Protein AF-A0A497ANB0-F1 (afdb_monomer_lite)

Foldseek 3Di:
DPPCPVQAFPQQVVLLVVLLPQDDDPLLLVVLVVQVVVQKAKAWEDQDEQSSLVSNCVSSVHDHHYQYWYFDDDPRGGHGTDPDPLNCLCVVVVQASVQVVCVVVVPAFLEFEEQDCSRGDNYHHYHHVVVSPPDDDDPTDDRTIGIHHDD

pLDDT: mean 83.05, std 18.01, range [24.36, 95.56]

Sequence (151 aa):
KKVFEWLVGTPVSRSLRRMASVPPVPEGLRYFKELASKGYRMVVMSYSPAIFVEAWLQAHGLSADVICPDFIVSRGKIEAVSDDEVTRIYLDEPKDAKRKVAEILNLRPEISVGDSRSRDYVGGKYRDIKELQSKYKGKAAQIVGNLHKVF

Secondary structure (DSSP, 8-state):
-TTTGGGTT-BHHHHHHHHHTSPPPHHHHHHHHHHHHTTEEEEEE-SS-HHHHHHHHHHTT---EEES--EEEETTEEEEE--SHHHHHHHH-TTTHHHHHHHHTT---SEEEES-HHHH--SSEEEETTTT-TT----S----EEEEE--

Radius of gyration: 15.29 Å; chains: 1; bounding box: 40×30×42 Å

Structure (mmCIF, N/CA/C/O backbone):
data_AF-A0A497ANB0-F1
#
_entry.id   AF-A0A497ANB0-F1
#
loop_
_atom_site.group_PDB
_atom_site.id
_atom_site.type_symbol
_atom_site.label_atom_id
_atom_site.label_alt_id
_atom_site.label_comp_id
_atom_site.label_asym_id
_atom_site.label_entity_id
_atom_site.label_seq_id
_atom_site.pdbx_PDB_ins_code
_atom_site.Cartn_x
_atom_site.Cartn_y
_atom_site.Cartn_z
_atom_site.occupancy
_atom_site.B_iso_or_equiv
_atom_site.auth_seq_id
_atom_site.auth_comp_id
_atom_site.auth_asym_id
_atom_site.auth_atom_id
_atom_site.pdbx_PDB_model_num
ATOM 1 N N . LYS A 1 1 ? 13.506 8.093 -8.641 1.00 53.38 1 LYS A N 1
ATOM 2 C CA . LYS A 1 1 ? 13.796 7.146 -9.759 1.00 53.38 1 LYS A CA 1
ATOM 3 C C . LYS A 1 1 ? 14.664 5.922 -9.396 1.00 53.38 1 LYS A C 1
ATOM 5 O O . LYS A 1 1 ? 14.133 4.827 -9.454 1.00 53.38 1 LYS A O 1
ATOM 10 N N . LYS A 1 2 ? 15.908 6.033 -8.895 1.00 62.75 2 LYS A N 1
ATOM 11 C CA . LYS A 1 2 ? 16.822 4.870 -8.679 1.00 62.75 2 LYS A CA 1
ATOM 12 C C . LYS A 1 2 ? 16.431 3.789 -7.637 1.00 62.75 2 LYS A C 1
ATOM 14 O O . LYS A 1 2 ? 17.164 2.819 -7.472 1.00 62.75 2 LYS A O 1
ATOM 19 N N . VAL A 1 3 ? 15.334 3.933 -6.886 1.00 70.62 3 VAL A N 1
ATOM 20 C CA . VAL A 1 3 ? 15.074 3.104 -5.683 1.00 70.62 3 VAL A CA 1
ATOM 21 C C . VAL A 1 3 ? 14.681 1.657 -6.011 1.00 70.62 3 VAL A C 1
ATOM 23 O O . VAL A 1 3 ? 14.983 0.773 -5.213 1.00 70.62 3 VAL A O 1
ATOM 26 N N . PHE A 1 4 ? 14.075 1.392 -7.174 1.00 80.00 4 PHE A N 1
ATOM 27 C CA . PHE A 1 4 ? 13.655 0.037 -7.570 1.00 80.00 4 PHE A CA 1
ATOM 28 C C . PHE A 1 4 ? 14.273 -0.480 -8.867 1.00 80.00 4 PHE A C 1
ATOM 30 O O . PHE A 1 4 ? 14.129 -1.658 -9.169 1.00 80.00 4 PHE A O 1
ATOM 37 N N . GLU A 1 5 ? 15.008 0.348 -9.607 1.00 80.75 5 GLU A N 1
ATOM 38 C CA . GLU A 1 5 ? 15.637 -0.067 -10.871 1.00 80.75 5 GLU A CA 1
ATOM 39 C C . GLU A 1 5 ? 16.606 -1.248 -10.681 1.00 80.75 5 GLU A C 1
ATOM 41 O O . GLU A 1 5 ? 16.732 -2.090 -11.562 1.00 80.75 5 GLU A O 1
ATOM 46 N N . TRP A 1 6 ? 17.219 -1.385 -9.498 1.00 81.75 6 TRP A N 1
ATOM 47 C CA . TRP A 1 6 ? 18.082 -2.526 -9.162 1.00 81.75 6 TRP A CA 1
ATOM 48 C C . TRP A 1 6 ? 17.340 -3.874 -9.068 1.00 81.75 6 TRP A C 1
ATOM 50 O O . TRP A 1 6 ? 17.989 -4.918 -9.056 1.00 81.75 6 TRP A O 1
ATOM 60 N N . LEU A 1 7 ? 16.003 -3.875 -8.984 1.00 82.94 7 LEU A N 1
ATOM 61 C CA . LEU A 1 7 ? 15.181 -5.090 -8.985 1.00 82.94 7 LEU A CA 1
ATOM 62 C C . LEU A 1 7 ? 14.853 -5.588 -10.398 1.00 82.94 7 LEU A C 1
ATOM 64 O O . LEU A 1 7 ? 14.428 -6.738 -10.537 1.00 82.94 7 LEU A O 1
ATOM 68 N N . VAL A 1 8 ? 15.061 -4.776 -11.438 1.00 88.31 8 VAL A N 1
ATOM 69 C CA . VAL A 1 8 ? 14.807 -5.171 -12.830 1.00 88.31 8 VAL A CA 1
ATOM 70 C C . VAL A 1 8 ? 15.659 -6.393 -13.203 1.00 88.31 8 VAL A C 1
ATOM 72 O O . VAL A 1 8 ? 16.830 -6.500 -12.846 1.00 88.31 8 VAL A O 1
ATOM 75 N N . GLY A 1 9 ? 15.041 -7.365 -13.873 1.00 89.06 9 GLY A N 1
ATOM 76 C CA . GLY A 1 9 ? 15.604 -8.674 -14.206 1.00 89.06 9 GLY A CA 1
ATOM 7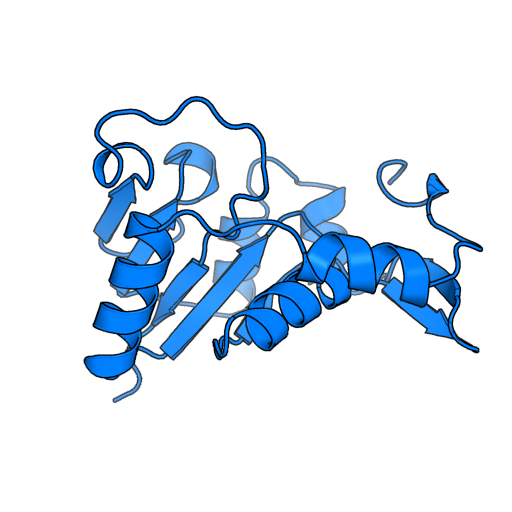7 C C . GLY A 1 9 ? 15.476 -9.730 -13.100 1.00 89.06 9 GLY A C 1
ATOM 78 O O . GLY A 1 9 ? 15.725 -10.915 -13.353 1.00 89.06 9 GLY A O 1
ATOM 79 N N . THR A 1 10 ? 15.059 -9.351 -11.887 1.00 88.81 10 THR A N 1
ATOM 80 C CA . THR A 1 10 ? 14.941 -10.285 -10.756 1.00 88.81 10 THR A CA 1
ATOM 81 C C . THR A 1 10 ? 13.721 -11.201 -10.916 1.00 88.81 10 THR A C 1
ATOM 83 O O . THR A 1 10 ? 12.616 -10.714 -11.172 1.00 88.81 10 THR A O 1
ATOM 86 N N . PRO A 1 11 ? 13.865 -12.527 -10.705 1.00 91.81 11 PRO A N 1
ATOM 87 C CA . PRO A 1 11 ? 12.727 -13.434 -10.603 1.00 91.81 11 PRO A CA 1
ATOM 88 C C . PRO A 1 11 ? 11.825 -13.075 -9.421 1.00 91.81 11 PRO A C 1
ATOM 90 O O . PRO A 1 11 ? 12.260 -13.047 -8.266 1.00 91.81 11 PRO A O 1
ATOM 93 N N . VAL A 1 12 ? 10.542 -12.881 -9.700 1.00 90.56 12 VAL A N 1
ATOM 94 C CA . VAL A 1 12 ? 9.549 -12.443 -8.714 1.00 90.56 12 VAL A CA 1
ATOM 95 C C . VAL A 1 12 ? 9.344 -13.502 -7.623 1.00 90.56 12 VAL A C 1
ATOM 97 O O . VAL A 1 12 ? 9.260 -13.177 -6.441 1.00 90.56 12 VAL A O 1
ATOM 100 N N . SER A 1 13 ? 9.359 -14.787 -7.987 1.00 89.62 13 SER A N 1
ATOM 101 C CA . SER A 1 13 ? 9.031 -15.908 -7.090 1.00 89.62 13 SER A CA 1
ATOM 102 C C . SER A 1 13 ? 9.879 -15.976 -5.813 1.00 89.62 13 SER A C 1
ATOM 104 O O . SER A 1 13 ? 9.363 -16.299 -4.740 1.00 89.62 13 SER A O 1
ATOM 106 N N . ARG A 1 14 ? 11.179 -15.655 -5.888 1.00 78.94 14 ARG A N 1
ATOM 107 C CA . ARG A 1 14 ? 12.065 -15.646 -4.711 1.00 78.94 14 ARG A CA 1
ATOM 108 C C . ARG A 1 14 ? 11.702 -14.510 -3.756 1.00 78.94 14 ARG A C 1
ATOM 110 O O . ARG A 1 14 ? 11.665 -14.731 -2.546 1.00 78.94 14 ARG A O 1
ATOM 117 N N . SER A 1 15 ? 11.426 -13.329 -4.300 1.00 81.38 15 SER A N 1
ATOM 118 C CA . SER A 1 15 ? 11.024 -12.156 -3.525 1.00 81.38 15 SER A CA 1
ATOM 119 C C . SER A 1 15 ? 9.656 -12.365 -2.880 1.00 81.38 15 SER A C 1
ATOM 121 O O . SER A 1 15 ? 9.522 -12.108 -1.688 1.00 81.38 15 SER A O 1
ATOM 123 N N . LEU A 1 16 ? 8.687 -12.944 -3.599 1.00 85.38 16 LEU A N 1
ATOM 124 C CA . LEU A 1 16 ? 7.364 -13.247 -3.041 1.00 85.38 16 LEU A CA 1
ATOM 125 C C . LEU A 1 16 ? 7.430 -14.230 -1.876 1.00 85.38 16 LEU A C 1
ATOM 127 O O . LEU A 1 16 ? 6.839 -13.962 -0.837 1.00 85.38 16 LEU A O 1
ATOM 131 N N . ARG A 1 17 ? 8.198 -15.325 -1.990 1.00 81.38 17 ARG A N 1
ATOM 132 C CA . ARG A 1 17 ? 8.370 -16.271 -0.870 1.00 81.38 17 ARG A CA 1
ATOM 133 C C . ARG A 1 17 ? 8.951 -15.595 0.367 1.00 81.38 17 ARG A C 1
ATOM 135 O O . ARG A 1 17 ? 8.472 -15.821 1.474 1.00 81.38 17 ARG A O 1
ATOM 142 N N . ARG A 1 18 ? 9.969 -14.749 0.179 1.00 80.69 18 ARG A N 1
ATOM 143 C CA . ARG A 1 18 ? 10.565 -13.990 1.281 1.00 80.69 18 ARG A CA 1
ATOM 144 C C . ARG A 1 18 ? 9.539 -13.054 1.913 1.00 80.69 18 ARG A C 1
ATOM 146 O O . ARG A 1 18 ? 9.441 -13.032 3.132 1.00 80.69 18 ARG A O 1
ATOM 153 N N . MET A 1 19 ? 8.774 -12.327 1.106 1.00 82.62 19 MET A N 1
ATOM 154 C CA . MET A 1 19 ? 7.762 -11.395 1.599 1.00 82.62 19 MET A CA 1
ATOM 155 C C . MET A 1 19 ? 6.630 -12.108 2.336 1.00 82.62 19 MET A C 1
ATOM 157 O O . MET A 1 19 ? 6.322 -11.721 3.455 1.00 82.62 19 MET A O 1
ATOM 161 N N . ALA A 1 20 ? 6.101 -13.203 1.791 1.00 80.00 20 ALA A N 1
ATOM 162 C CA . ALA A 1 20 ? 5.091 -14.035 2.446 1.00 80.00 20 ALA A CA 1
ATOM 163 C C . ALA A 1 20 ? 5.551 -14.580 3.813 1.00 80.00 20 ALA A C 1
ATOM 165 O O . ALA A 1 20 ? 4.736 -14.754 4.711 1.00 80.00 20 ALA A O 1
ATOM 166 N N . SER A 1 21 ? 6.857 -14.818 3.987 1.00 79.38 21 SER A N 1
ATOM 167 C CA . SER A 1 21 ? 7.432 -15.297 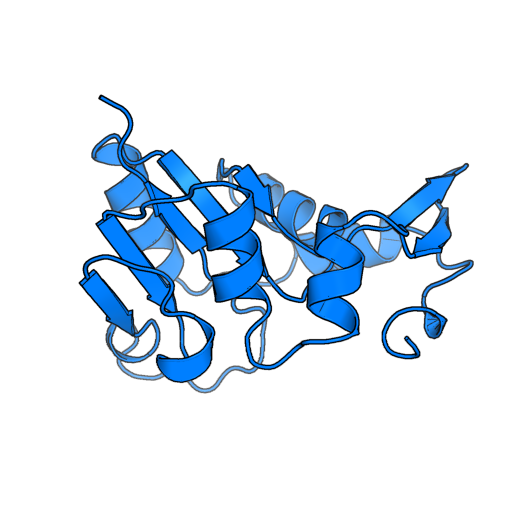5.253 1.00 79.38 21 SER A CA 1
ATOM 168 C C . SER A 1 21 ? 7.693 -14.213 6.302 1.00 79.38 21 SER A C 1
ATOM 170 O O . SER A 1 21 ? 8.109 -14.541 7.413 1.00 79.38 21 SER A O 1
ATOM 172 N N . VAL A 1 22 ? 7.515 -12.926 5.974 1.00 79.00 22 VAL A N 1
ATOM 173 C CA . VAL A 1 22 ? 7.787 -11.858 6.941 1.00 79.00 22 VAL A CA 1
ATOM 174 C C . VAL A 1 22 ? 6.733 -11.911 8.049 1.00 79.00 22 VAL A C 1
ATOM 176 O O . VAL A 1 22 ? 5.550 -11.738 7.749 1.00 79.00 22 VAL A O 1
ATOM 179 N N . PRO A 1 23 ? 7.129 -12.114 9.320 1.00 77.12 23 PRO A N 1
ATOM 180 C CA . PRO A 1 23 ? 6.170 -12.233 10.403 1.00 77.12 23 PRO A CA 1
ATOM 181 C C . PRO A 1 23 ? 5.407 -10.918 10.585 1.00 77.12 23 PRO A C 1
ATOM 183 O O . PRO A 1 23 ? 6.005 -9.839 10.489 1.00 77.12 23 PRO A O 1
ATOM 186 N N . PRO A 1 24 ? 4.101 -10.987 10.873 1.00 79.56 24 PRO A N 1
ATOM 187 C CA . PRO A 1 24 ? 3.317 -9.806 11.126 1.00 79.56 24 PRO A CA 1
ATOM 188 C C . PRO A 1 24 ? 3.599 -9.287 12.524 1.00 79.56 24 PRO A C 1
ATOM 190 O O . PRO A 1 24 ? 3.982 -10.027 13.431 1.00 79.56 24 PRO A O 1
ATOM 193 N N . VAL A 1 25 ? 3.316 -8.007 12.726 1.00 76.19 25 VAL A N 1
ATOM 194 C CA . VAL A 1 25 ? 3.128 -7.490 14.076 1.00 76.19 25 VAL A CA 1
ATOM 195 C C . VAL A 1 25 ? 1.835 -8.094 14.640 1.00 76.19 25 VAL A C 1
ATOM 197 O O . VAL A 1 25 ? 0.774 -7.803 14.080 1.00 76.19 25 VAL A O 1
ATOM 200 N N . PRO A 1 26 ? 1.868 -8.860 15.747 1.00 82.12 26 PRO A N 1
ATOM 201 C CA . PRO A 1 26 ? 0.671 -9.512 16.280 1.00 82.12 26 PRO A CA 1
ATOM 202 C C . PRO A 1 26 ? -0.459 -8.535 16.626 1.00 82.12 26 PRO A C 1
ATOM 204 O O . PRO A 1 26 ? -1.607 -8.744 16.236 1.00 82.12 26 PRO A O 1
ATOM 207 N N . GLU A 1 27 ? -0.152 -7.435 17.310 1.00 81.75 27 GLU A N 1
ATOM 208 C CA . GLU A 1 27 ? -1.142 -6.451 17.754 1.00 81.75 27 GLU A CA 1
ATOM 209 C C . GLU A 1 27 ? -1.721 -5.652 16.585 1.00 81.75 27 GLU A C 1
ATOM 211 O O . GLU A 1 27 ? -2.927 -5.413 16.543 1.00 81.75 27 GLU A O 1
ATOM 216 N N . GLY A 1 28 ? -0.882 -5.306 15.607 1.00 83.56 28 GLY A N 1
ATOM 217 C CA . GLY A 1 28 ? -1.291 -4.670 14.358 1.00 83.56 28 GLY A CA 1
ATOM 218 C C . GLY A 1 28 ? -2.199 -5.569 13.526 1.00 83.56 28 GLY A C 1
ATOM 219 O O . GLY A 1 28 ? -3.246 -5.125 13.064 1.00 83.56 28 GLY A O 1
ATOM 220 N N . LEU A 1 29 ? -1.851 -6.853 13.405 1.00 87.00 29 LEU A N 1
ATOM 221 C CA . LEU A 1 29 ? -2.672 -7.854 12.728 1.00 87.00 29 LEU A CA 1
ATOM 222 C C . LEU A 1 29 ? -4.023 -8.041 13.425 1.00 87.00 29 LEU A C 1
ATOM 224 O O . LEU A 1 29 ? -5.060 -8.089 12.765 1.00 87.00 29 LEU A O 1
ATOM 228 N N . ARG A 1 30 ? -4.022 -8.136 14.759 1.00 88.69 30 ARG A N 1
ATOM 229 C CA . ARG A 1 30 ? -5.250 -8.232 15.554 1.00 88.69 30 ARG A CA 1
ATOM 230 C C . ARG A 1 30 ? -6.137 -7.010 15.329 1.00 88.69 30 ARG A C 1
ATOM 232 O O . ARG A 1 30 ? -7.323 -7.179 15.071 1.00 88.69 30 ARG A O 1
ATOM 239 N N . TYR A 1 31 ? -5.563 -5.809 15.376 1.00 89.56 31 TYR A N 1
ATOM 240 C CA . TYR A 1 31 ? -6.301 -4.567 15.164 1.00 89.56 31 TYR A CA 1
ATOM 241 C C . TYR A 1 31 ? -6.867 -4.467 13.741 1.00 89.56 31 TYR A C 1
ATOM 243 O O . TYR A 1 31 ? -8.034 -4.131 13.564 1.00 89.56 31 TYR A O 1
ATOM 251 N N . PHE A 1 32 ? -6.083 -4.850 12.729 1.00 91.06 32 PHE A N 1
ATOM 252 C CA . PHE A 1 32 ? -6.543 -4.949 11.344 1.00 91.06 32 PHE A CA 1
ATOM 253 C C . PHE A 1 32 ? -7.770 -5.868 11.228 1.00 91.06 32 PHE A C 1
ATOM 255 O O . PHE A 1 32 ? -8.789 -5.474 10.664 1.00 91.06 32 PHE A O 1
ATOM 262 N N . LYS A 1 33 ? -7.702 -7.079 11.799 1.00 92.31 33 LYS A N 1
ATOM 263 C CA . LYS A 1 33 ? -8.811 -8.049 11.771 1.00 92.31 33 LYS A CA 1
ATOM 264 C C . LYS A 1 33 ? -10.037 -7.555 12.538 1.00 92.31 33 LYS A C 1
ATOM 266 O O . LYS A 1 33 ? -11.157 -7.750 12.078 1.00 92.31 33 LYS A O 1
ATOM 271 N N . GLU A 1 34 ? -9.834 -6.894 13.675 1.00 92.69 34 GLU A N 1
ATOM 272 C CA . GLU A 1 34 ? -10.911 -6.279 14.453 1.00 92.69 34 GLU A CA 1
ATOM 273 C C . GLU A 1 34 ? -11.671 -5.239 13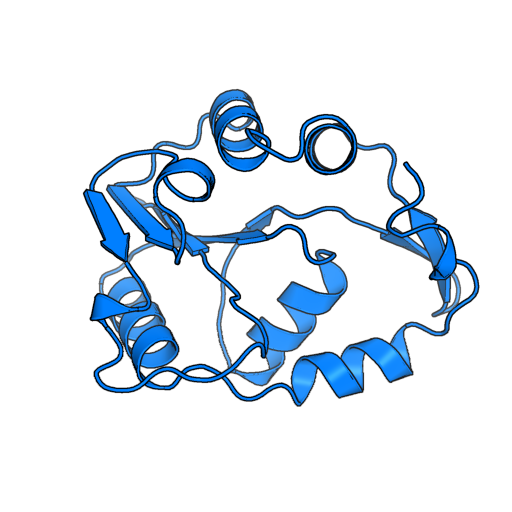.618 1.00 92.69 34 GLU A C 1
ATOM 275 O O . GLU A 1 34 ? -12.899 -5.268 13.556 1.00 92.69 34 GLU A O 1
ATOM 280 N N . LEU A 1 35 ? -10.956 -4.348 12.932 1.00 90.75 35 LEU A N 1
ATOM 281 C CA . LEU A 1 35 ? -11.563 -3.330 12.074 1.00 90.75 35 LEU A CA 1
ATOM 282 C C . LEU A 1 35 ? -12.288 -3.958 10.883 1.00 90.75 35 LEU A C 1
ATOM 284 O O . LEU A 1 35 ? -13.447 -3.628 10.641 1.00 90.75 35 LEU A O 1
ATOM 288 N N . ALA A 1 36 ? -11.672 -4.928 10.208 1.00 92.56 36 ALA A N 1
ATOM 289 C CA . ALA A 1 36 ? -12.333 -5.662 9.133 1.00 92.56 36 ALA A CA 1
ATOM 290 C C . ALA A 1 36 ? -13.644 -6.319 9.616 1.00 92.56 36 ALA A C 1
ATOM 292 O O . ALA A 1 36 ? -14.681 -6.177 8.973 1.00 92.56 36 ALA A O 1
ATOM 293 N N . SER A 1 37 ? -13.645 -6.948 10.801 1.00 93.38 37 SER A N 1
ATOM 294 C CA . SER A 1 37 ? -14.850 -7.564 11.389 1.00 93.38 37 SER A CA 1
ATOM 295 C C . SER A 1 37 ? -15.958 -6.564 11.744 1.00 93.38 37 SER A C 1
ATOM 297 O O . SER A 1 37 ? -17.124 -6.936 11.827 1.00 93.38 37 SER A O 1
ATOM 299 N N . LYS A 1 38 ? -15.609 -5.283 11.915 1.00 92.19 38 LYS A N 1
ATOM 300 C CA . LYS A 1 38 ? -16.546 -4.172 12.147 1.00 92.19 38 LYS A CA 1
ATOM 301 C C . LYS A 1 38 ? -17.098 -3.566 10.848 1.00 92.19 38 LYS A C 1
ATOM 303 O O . LYS A 1 38 ? -17.787 -2.550 10.908 1.00 92.19 38 LYS A O 1
ATOM 308 N N . GLY A 1 39 ? -16.793 -4.159 9.691 1.00 92.50 39 GLY A N 1
ATOM 309 C CA . GLY A 1 39 ? -17.257 -3.694 8.381 1.00 92.50 39 GLY A CA 1
ATOM 310 C C . GLY A 1 39 ? -16.404 -2.580 7.769 1.00 92.50 39 GLY A C 1
ATOM 311 O O . GLY A 1 39 ? -16.852 -1.907 6.842 1.00 92.50 39 GLY A O 1
ATOM 312 N N . TYR A 1 40 ? -15.185 -2.355 8.268 1.00 89.19 40 TYR A N 1
ATOM 313 C CA . TYR A 1 40 ? -14.256 -1.448 7.598 1.00 89.19 40 TYR A CA 1
ATOM 314 C C . TYR A 1 40 ? -13.694 -2.107 6.327 1.00 89.19 40 TYR A C 1
ATOM 316 O O . TYR A 1 40 ? -13.180 -3.224 6.355 1.00 89.19 40 TYR A O 1
ATOM 324 N N . ARG A 1 41 ? -13.749 -1.376 5.214 1.00 92.94 41 ARG A N 1
ATOM 325 C CA . ARG A 1 41 ? -12.939 -1.592 4.017 1.00 92.94 41 ARG A CA 1
ATOM 326 C C . ARG A 1 41 ? -11.493 -1.206 4.304 1.00 92.94 41 ARG A C 1
ATOM 328 O O . ARG A 1 41 ? -11.167 -0.067 4.638 1.00 92.94 41 ARG A O 1
ATOM 335 N N . MET A 1 42 ? -10.611 -2.170 4.130 1.00 94.38 42 MET A N 1
ATOM 336 C CA . MET A 1 42 ? -9.194 -2.005 4.407 1.00 94.38 42 MET A CA 1
ATOM 337 C C . MET A 1 42 ? -8.488 -1.528 3.138 1.00 94.38 42 MET A C 1
ATOM 339 O O . MET A 1 42 ? -8.661 -2.127 2.081 1.00 94.38 42 MET A O 1
ATOM 343 N N . VAL A 1 43 ? -7.679 -0.479 3.236 1.00 95.44 43 VAL A N 1
ATOM 344 C CA . VAL A 1 43 ? -6.799 -0.001 2.164 1.00 95.44 43 VAL A CA 1
ATOM 345 C C . VAL A 1 43 ? -5.371 -0.014 2.698 1.00 95.44 43 VAL A C 1
ATOM 347 O O . VAL A 1 43 ? -5.111 0.351 3.835 1.00 95.44 43 VAL A O 1
ATOM 350 N N . VAL A 1 44 ? -4.397 -0.449 1.919 1.00 95.06 44 VAL A N 1
ATOM 351 C CA . VAL A 1 44 ? -2.993 -0.499 2.317 1.00 95.06 44 VAL A CA 1
ATOM 352 C C . VAL A 1 44 ? -2.193 0.442 1.443 1.00 95.06 44 VAL A C 1
ATOM 354 O O . VAL A 1 44 ? -2.094 0.247 0.238 1.00 95.06 44 VAL A O 1
ATOM 357 N N . MET A 1 45 ? -1.599 1.457 2.071 1.00 94.94 45 MET A N 1
ATOM 358 C CA . MET A 1 45 ? -0.740 2.430 1.403 1.00 94.94 45 MET A CA 1
ATOM 359 C C . MET A 1 45 ? 0.701 2.227 1.860 1.00 94.94 45 MET A C 1
ATOM 361 O O . MET A 1 45 ? 1.036 2.495 3.018 1.00 94.94 45 MET A O 1
ATOM 365 N N . SER A 1 46 ? 1.572 1.763 0.966 1.00 92.00 46 SER A N 1
ATOM 366 C CA . SER A 1 46 ? 2.965 1.441 1.283 1.00 92.00 46 SER A CA 1
ATOM 367 C C . SER A 1 46 ? 3.919 1.958 0.215 1.00 92.00 46 SER A C 1
ATOM 369 O O . SER A 1 46 ? 3.589 2.021 -0.960 1.00 92.00 46 SER A O 1
ATOM 371 N N . TYR A 1 47 ? 5.141 2.281 0.636 1.00 89.56 47 TYR A N 1
ATOM 372 C CA . TYR A 1 47 ? 6.258 2.514 -0.284 1.00 89.56 47 TYR A CA 1
ATOM 373 C C . TYR A 1 47 ? 6.837 1.199 -0.814 1.00 89.56 47 TYR A C 1
ATOM 375 O O . TYR A 1 47 ? 7.677 1.221 -1.703 1.00 89.56 47 TYR A O 1
ATOM 383 N N . SER A 1 48 ? 6.448 0.057 -0.240 1.00 89.94 48 SER A N 1
ATOM 384 C CA . SER A 1 48 ? 6.825 -1.254 -0.769 1.00 89.94 48 SER A CA 1
ATOM 385 C C . SER A 1 48 ? 6.015 -1.563 -2.029 1.00 89.94 48 SER A C 1
ATOM 387 O O . SER A 1 48 ? 4.845 -1.202 -2.054 1.00 89.94 48 SER A O 1
ATOM 389 N N . PRO A 1 49 ? 6.583 -2.265 -3.022 1.00 90.81 49 PRO A N 1
ATOM 390 C CA . PRO A 1 49 ? 5.868 -2.636 -4.241 1.00 90.81 49 PRO A CA 1
ATOM 391 C C . PRO A 1 49 ? 4.573 -3.425 -3.993 1.00 90.81 49 PRO A C 1
ATOM 393 O O . PRO A 1 49 ? 4.554 -4.305 -3.125 1.00 90.81 49 PRO A O 1
ATOM 396 N N . ALA A 1 50 ? 3.528 -3.153 -4.781 1.00 93.94 50 ALA A N 1
ATOM 397 C CA . ALA A 1 50 ? 2.184 -3.722 -4.634 1.00 93.94 50 ALA A CA 1
ATOM 398 C C . ALA A 1 50 ? 2.209 -5.253 -4.560 1.00 93.94 50 ALA A C 1
ATOM 400 O O . ALA A 1 50 ? 1.801 -5.825 -3.550 1.00 93.94 50 ALA A O 1
ATOM 401 N N . ILE A 1 51 ? 2.845 -5.905 -5.537 1.00 92.62 51 ILE A N 1
ATOM 402 C CA . ILE A 1 51 ? 2.959 -7.369 -5.611 1.00 92.62 51 ILE A CA 1
ATOM 403 C C . ILE A 1 51 ? 3.568 -8.015 -4.347 1.00 92.62 51 ILE A C 1
ATOM 405 O O . ILE A 1 51 ? 3.260 -9.152 -3.991 1.00 92.62 51 ILE A O 1
ATOM 409 N N . PHE A 1 52 ? 4.442 -7.301 -3.629 1.00 90.06 52 PHE A N 1
ATOM 410 C CA . PHE A 1 52 ? 5.049 -7.790 -2.387 1.00 90.06 52 PHE A CA 1
ATOM 411 C C . PHE A 1 52 ? 4.121 -7.628 -1.185 1.00 90.06 52 PHE A C 1
ATOM 413 O O . PHE A 1 52 ? 4.091 -8.496 -0.310 1.00 90.06 52 PHE A O 1
ATOM 420 N N . VAL A 1 53 ? 3.383 -6.521 -1.139 1.00 92.31 53 VAL A N 1
ATOM 421 C CA . VAL A 1 53 ? 2.372 -6.251 -0.114 1.00 92.31 53 VAL A CA 1
ATOM 422 C C . VAL A 1 53 ? 1.213 -7.238 -0.246 1.00 92.31 53 VAL A C 1
ATOM 424 O O . VAL A 1 53 ? 0.806 -7.833 0.749 1.00 92.31 53 VAL A O 1
ATOM 427 N N . GLU A 1 54 ? 0.742 -7.479 -1.466 1.00 93.62 54 GLU A N 1
ATOM 428 C CA . GLU A 1 54 ? -0.314 -8.446 -1.778 1.00 93.62 54 GLU A CA 1
ATOM 429 C C . GLU A 1 54 ? 0.067 -9.865 -1.357 1.00 93.62 54 GLU A C 1
ATOM 431 O O . GLU A 1 54 ? -0.696 -10.525 -0.653 1.00 93.62 54 GLU A O 1
ATOM 436 N N . ALA A 1 55 ? 1.281 -10.315 -1.694 1.00 91.31 55 ALA A N 1
ATOM 437 C CA . ALA A 1 55 ? 1.770 -11.627 -1.272 1.00 91.31 55 ALA A CA 1
ATOM 438 C C . ALA A 1 55 ? 1.805 -11.773 0.257 1.00 91.31 55 ALA A C 1
ATOM 440 O O . ALA A 1 55 ? 1.490 -12.839 0.790 1.00 91.31 55 ALA A O 1
ATOM 441 N N . TRP A 1 56 ? 2.166 -10.706 0.976 1.00 92.25 56 TRP A N 1
ATOM 442 C CA . TRP A 1 56 ? 2.136 -10.709 2.435 1.00 92.25 56 TRP A CA 1
ATOM 443 C C . TRP A 1 56 ? 0.704 -10.756 2.983 1.00 92.25 56 TRP A C 1
ATOM 445 O O . TRP A 1 56 ? 0.438 -11.538 3.895 1.00 92.25 56 TRP A O 1
ATOM 455 N N . LEU A 1 57 ? -0.228 -9.974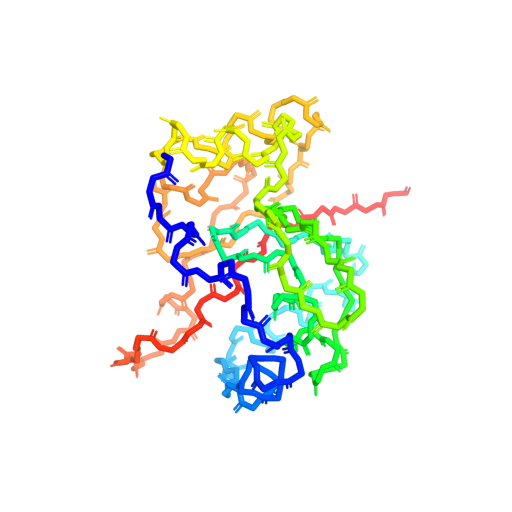 2.427 1.00 93.50 57 LEU A N 1
ATOM 456 C CA . LEU A 1 57 ? -1.641 -9.986 2.833 1.00 93.50 57 LEU A CA 1
ATOM 457 C C . LEU A 1 57 ? -2.261 -11.372 2.621 1.00 93.50 57 LEU A C 1
ATOM 459 O O . LEU A 1 57 ? -2.875 -11.920 3.539 1.00 93.50 57 LEU A O 1
ATOM 463 N N . GLN A 1 58 ? -2.020 -11.973 1.453 1.00 94.62 58 GLN A N 1
ATOM 464 C CA . GLN A 1 58 ? -2.496 -13.309 1.109 1.00 94.62 58 GLN A CA 1
ATOM 465 C C . GLN A 1 58 ? -1.957 -14.370 2.076 1.00 94.62 58 GLN A C 1
ATOM 467 O O . GLN A 1 58 ? -2.728 -15.188 2.577 1.00 94.62 58 GLN A O 1
ATOM 472 N N . ALA A 1 59 ? -0.659 -14.333 2.397 1.00 91.81 59 ALA A N 1
ATOM 473 C CA . ALA A 1 59 ? -0.036 -15.276 3.330 1.00 91.81 59 ALA A CA 1
ATOM 474 C C . ALA A 1 59 ? -0.637 -15.221 4.748 1.00 91.81 59 ALA A C 1
ATOM 476 O O . ALA A 1 59 ? -0.577 -16.205 5.483 1.00 91.81 59 ALA A O 1
ATOM 477 N N . HIS A 1 60 ? -1.249 -14.093 5.120 1.00 88.62 60 HIS A N 1
ATOM 478 C CA . HIS A 1 60 ? -1.861 -13.877 6.432 1.00 88.62 60 HIS A CA 1
ATOM 479 C C . HIS A 1 60 ? -3.398 -13.923 6.415 1.00 88.62 60 HIS A C 1
ATOM 481 O O . HIS A 1 60 ? -4.029 -13.637 7.440 1.00 88.62 60 HIS A O 1
ATOM 487 N N . GLY A 1 61 ? -4.002 -14.297 5.279 1.00 93.56 61 GLY A N 1
ATOM 488 C CA . GLY A 1 61 ? -5.454 -14.380 5.115 1.00 93.56 61 GLY A CA 1
ATOM 489 C C . GLY A 1 61 ? -6.149 -13.030 5.291 1.00 93.56 61 GLY A C 1
ATOM 490 O O . GLY A 1 61 ? -7.197 -12.955 5.931 1.00 93.56 61 GLY A O 1
ATOM 491 N N . LEU A 1 62 ? -5.531 -11.955 4.800 1.00 92.62 62 LEU A N 1
ATOM 492 C CA . LEU A 1 62 ? -6.051 -10.593 4.875 1.00 92.62 62 LEU A CA 1
ATOM 493 C C . LEU A 1 62 ? -6.518 -10.116 3.502 1.00 92.62 62 LEU A C 1
ATOM 495 O O . LEU A 1 62 ? -5.906 -10.434 2.487 1.00 92.62 62 LEU A O 1
ATOM 499 N N . SER A 1 63 ? -7.564 -9.294 3.498 1.00 93.38 63 SER A N 1
ATOM 500 C CA . SER A 1 63 ? -8.058 -8.607 2.306 1.00 93.38 63 SER A CA 1
ATOM 501 C C . SER A 1 63 ? -7.966 -7.101 2.516 1.00 93.38 63 SER A C 1
ATOM 503 O O . SER A 1 63 ? -8.442 -6.592 3.532 1.00 93.38 63 SER A O 1
ATOM 505 N N . ALA A 1 64 ? -7.353 -6.402 1.566 1.00 95.06 64 ALA A N 1
ATOM 506 C CA . ALA A 1 64 ? -7.303 -4.947 1.493 1.00 95.06 64 ALA A CA 1
ATOM 507 C C . ALA A 1 64 ? -7.069 -4.512 0.047 1.00 95.06 64 ALA A C 1
ATOM 509 O O . ALA A 1 64 ? -6.410 -5.229 -0.703 1.00 95.06 64 ALA A O 1
ATOM 510 N N . ASP A 1 65 ? -7.530 -3.317 -0.311 1.00 94.81 65 ASP A N 1
ATOM 511 C CA . ASP A 1 65 ? -7.080 -2.673 -1.544 1.00 94.81 65 ASP A CA 1
ATOM 512 C C . ASP A 1 65 ? -5.642 -2.195 -1.366 1.00 94.81 65 ASP A C 1
ATOM 514 O O . ASP A 1 65 ? -5.326 -1.562 -0.361 1.00 94.81 65 ASP A O 1
ATOM 518 N N . VAL A 1 66 ? -4.762 -2.468 -2.322 1.00 95.56 66 VAL A N 1
ATOM 519 C CA . VAL A 1 66 ? -3.342 -2.119 -2.221 1.00 95.56 66 VAL A CA 1
ATOM 520 C C . VAL A 1 66 ? -3.040 -0.927 -3.122 1.00 95.56 66 VAL A C 1
ATOM 522 O O . VAL A 1 66 ? -3.287 -0.959 -4.319 1.00 95.56 66 VAL A O 1
ATOM 525 N N . ILE A 1 67 ? -2.496 0.138 -2.534 1.00 95.38 67 ILE A N 1
ATOM 526 C CA . ILE A 1 67 ? -2.140 1.381 -3.225 1.00 95.38 67 ILE A CA 1
ATOM 527 C C . ILE A 1 67 ? -0.669 1.677 -2.952 1.00 95.38 67 ILE A C 1
ATOM 529 O O . ILE A 1 67 ? -0.292 2.300 -1.952 1.00 95.38 67 ILE A O 1
ATOM 533 N N . CYS A 1 68 ? 0.171 1.176 -3.843 1.00 94.62 68 CYS A N 1
ATOM 534 C CA . CYS A 1 68 ? 1.618 1.123 -3.700 1.00 94.62 68 CYS A CA 1
ATOM 535 C C . CYS A 1 68 ? 2.288 1.400 -5.055 1.00 94.62 68 CYS A C 1
ATOM 537 O O . CYS A 1 68 ? 1.612 1.310 -6.078 1.00 94.62 68 CYS A O 1
ATOM 539 N N . PRO A 1 69 ? 3.603 1.683 -5.090 1.00 93.44 69 PRO A N 1
ATOM 540 C CA . PRO A 1 69 ? 4.381 1.565 -6.319 1.00 93.44 69 PRO A CA 1
ATOM 541 C C . PRO A 1 69 ? 4.203 0.184 -6.943 1.00 93.44 69 PRO A C 1
ATOM 543 O O . PRO A 1 69 ? 4.129 -0.803 -6.208 1.00 93.44 69 PRO A O 1
ATOM 546 N N . ASP A 1 70 ? 4.219 0.094 -8.265 1.00 95.06 70 ASP A N 1
ATOM 547 C CA . ASP A 1 70 ? 4.051 -1.182 -8.953 1.00 95.06 70 ASP A CA 1
ATOM 548 C C . ASP A 1 70 ? 5.179 -1.492 -9.945 1.00 95.06 70 ASP A C 1
ATOM 550 O O . ASP A 1 70 ? 6.012 -0.647 -10.299 1.00 95.06 70 ASP A O 1
ATOM 554 N N . PHE A 1 71 ? 5.231 -2.751 -10.363 1.00 94.06 71 PHE A N 1
ATOM 555 C CA . PHE A 1 71 ? 6.182 -3.281 -11.323 1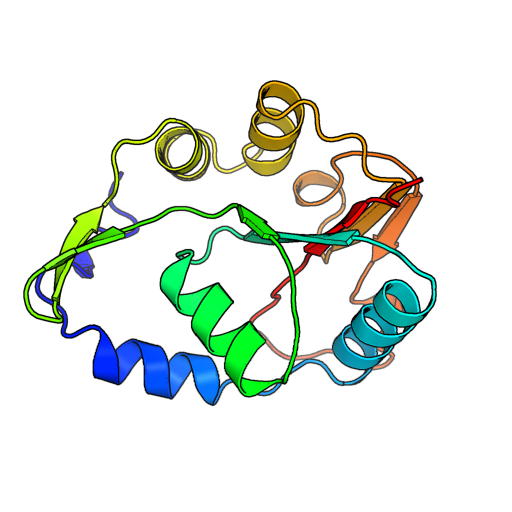.00 94.06 71 PHE A CA 1
ATOM 556 C C . PHE A 1 71 ? 5.471 -3.876 -12.527 1.00 94.06 71 PHE A C 1
ATOM 558 O O . PHE A 1 71 ? 4.489 -4.600 -12.406 1.00 94.06 71 PHE A O 1
ATOM 565 N N . ILE A 1 72 ? 6.068 -3.685 -13.699 1.00 95.12 72 ILE A N 1
ATOM 566 C CA . ILE A 1 72 ? 5.701 -4.445 -14.886 1.00 95.12 72 ILE A CA 1
ATOM 567 C C . ILE A 1 72 ? 6.398 -5.800 -14.785 1.00 95.12 72 ILE A C 1
ATOM 569 O O . ILE A 1 72 ? 7.629 -5.885 -14.827 1.00 95.12 72 ILE A O 1
ATOM 573 N N . VAL A 1 73 ? 5.612 -6.866 -14.632 1.00 94.44 73 VAL A N 1
ATOM 574 C CA . VAL A 1 73 ? 6.110 -8.242 -14.532 1.00 94.44 73 VAL A CA 1
ATOM 575 C C . VAL A 1 73 ? 5.801 -9.001 -15.816 1.00 94.44 73 VAL A C 1
ATOM 577 O O . VAL A 1 73 ? 4.648 -9.110 -16.223 1.00 94.44 73 VAL A O 1
ATOM 580 N N . SER A 1 74 ? 6.824 -9.595 -16.427 1.00 95.25 74 SER A N 1
ATOM 581 C CA . SER A 1 74 ? 6.675 -10.476 -17.586 1.00 95.25 74 SER A CA 1
ATOM 582 C C . SER A 1 74 ? 7.491 -11.742 -17.392 1.00 95.25 74 SER A C 1
ATOM 584 O O . SER A 1 74 ? 8.587 -11.717 -16.837 1.00 95.25 74 SER A O 1
ATOM 586 N N . ARG A 1 75 ? 6.940 -12.887 -17.812 1.00 94.19 75 ARG A N 1
ATOM 587 C CA . ARG A 1 75 ? 7.617 -14.199 -17.742 1.00 94.19 75 ARG A CA 1
ATOM 588 C C . ARG A 1 75 ? 8.223 -14.496 -16.353 1.00 94.19 75 ARG A C 1
ATOM 590 O O . ARG A 1 75 ? 9.295 -15.089 -16.239 1.00 94.19 75 ARG A O 1
ATOM 597 N N . GLY A 1 76 ? 7.536 -14.066 -15.289 1.00 93.25 76 GLY A N 1
ATOM 598 C CA . GLY A 1 76 ? 7.947 -14.271 -13.894 1.00 93.25 76 GLY A CA 1
ATOM 599 C C . GLY A 1 76 ? 9.111 -13.395 -13.410 1.00 93.25 76 GLY A C 1
ATOM 600 O O . GLY A 1 76 ? 9.670 -13.675 -12.343 1.00 93.25 76 GLY A O 1
ATOM 601 N N . LYS A 1 77 ? 9.488 -12.355 -14.159 1.00 94.50 77 LYS A N 1
ATOM 602 C CA . LYS A 1 77 ? 10.548 -11.400 -13.818 1.00 94.50 77 LYS A CA 1
ATOM 603 C C . LYS A 1 77 ? 10.023 -9.970 -13.801 1.00 94.50 77 LYS A C 1
ATOM 605 O O . LYS A 1 77 ? 9.071 -9.644 -14.501 1.00 94.50 77 LYS A O 1
ATOM 610 N N . ILE A 1 78 ? 10.663 -9.135 -12.990 1.00 92.56 78 ILE A N 1
ATOM 611 C CA . ILE A 1 78 ? 10.433 -7.688 -12.978 1.00 92.56 78 ILE A CA 1
ATOM 612 C C . ILE A 1 78 ? 11.113 -7.109 -14.219 1.00 92.56 78 ILE A C 1
ATOM 614 O O . ILE A 1 78 ? 12.335 -7.148 -14.307 1.00 92.56 78 ILE A O 1
ATOM 618 N N . GLU A 1 79 ? 10.345 -6.595 -15.171 1.00 95.44 79 GLU A N 1
ATOM 619 C CA . GLU A 1 79 ? 10.877 -5.991 -16.401 1.00 95.44 79 GLU A CA 1
ATOM 620 C C . GLU A 1 79 ? 11.115 -4.491 -16.232 1.00 95.44 79 GLU A C 1
ATOM 622 O O . GLU A 1 79 ? 12.101 -3.954 -16.728 1.00 95.44 79 GLU A O 1
ATOM 627 N N . ALA A 1 80 ? 10.226 -3.809 -15.512 1.00 94.62 80 ALA A N 1
ATOM 628 C CA . ALA A 1 80 ? 10.328 -2.377 -15.282 1.00 94.62 80 ALA A CA 1
ATOM 629 C C . ALA A 1 80 ? 9.575 -1.955 -14.020 1.00 94.62 80 ALA A C 1
ATOM 631 O O . ALA A 1 80 ? 8.750 -2.692 -13.476 1.00 94.62 80 ALA A O 1
ATOM 632 N N . VAL A 1 81 ? 9.852 -0.731 -13.581 1.00 93.50 81 VAL A N 1
ATOM 633 C CA . VAL A 1 81 ? 9.000 -0.015 -12.633 1.00 93.50 81 VAL A CA 1
ATOM 634 C C . VAL A 1 81 ? 7.841 0.598 -13.410 1.00 93.50 81 VAL A C 1
ATOM 636 O O . VAL A 1 81 ? 8.073 1.158 -14.479 1.00 93.50 81 VAL A O 1
ATOM 639 N N . SER A 1 82 ? 6.617 0.460 -12.900 1.00 94.56 82 SER A N 1
ATOM 640 C CA . SER A 1 82 ? 5.433 1.052 -13.524 1.00 94.56 82 SER A CA 1
ATOM 641 C C . SER A 1 82 ? 5.576 2.577 -13.623 1.00 94.56 82 SER A C 1
ATOM 643 O O . SER A 1 82 ? 6.190 3.209 -12.760 1.00 94.56 82 SER A O 1
ATOM 645 N N . ASP A 1 83 ? 5.036 3.175 -14.683 1.00 94.19 83 ASP A N 1
ATOM 646 C CA . ASP A 1 83 ? 5.038 4.625 -14.907 1.00 94.19 83 ASP A CA 1
ATOM 647 C C . ASP A 1 83 ? 3.688 5.288 -14.592 1.00 94.19 83 ASP A C 1
ATOM 649 O O . ASP A 1 83 ? 3.498 6.479 -14.867 1.00 94.19 83 ASP A O 1
ATOM 653 N N . ASP A 1 84 ? 2.775 4.535 -13.973 1.00 95.00 84 ASP A N 1
ATOM 654 C CA . ASP A 1 84 ? 1.479 5.028 -13.530 1.00 95.00 84 ASP A CA 1
ATOM 655 C C . ASP A 1 84 ? 1.611 6.185 -12.523 1.00 95.00 84 ASP A C 1
ATOM 657 O O . ASP A 1 84 ? 2.636 6.397 -11.865 1.00 95.00 84 ASP A O 1
ATOM 661 N N . GLU A 1 85 ? 0.541 6.966 -12.406 1.00 95.25 85 GLU A N 1
ATOM 662 C CA . GLU A 1 85 ? 0.520 8.167 -11.579 1.00 95.25 85 GLU A CA 1
ATOM 663 C C . GLU A 1 85 ? 0.831 7.896 -10.101 1.00 95.25 85 GLU A C 1
ATOM 665 O O . GLU A 1 85 ? 1.621 8.636 -9.509 1.00 95.25 85 GLU A O 1
ATOM 670 N N . VAL A 1 86 ? 0.288 6.821 -9.520 1.00 93.88 86 VAL A N 1
ATOM 671 C CA . VAL A 1 86 ? 0.531 6.454 -8.119 1.00 93.88 86 VAL A CA 1
ATOM 672 C C . VAL A 1 86 ? 2.007 6.131 -7.923 1.00 93.88 86 VAL A C 1
ATOM 674 O O . VAL A 1 86 ? 2.648 6.691 -7.027 1.00 93.88 86 VAL A O 1
ATOM 677 N N . THR A 1 87 ? 2.574 5.289 -8.786 1.00 95.06 87 THR A N 1
ATOM 678 C CA . THR A 1 87 ? 3.994 4.929 -8.734 1.00 95.06 87 THR A CA 1
ATOM 679 C C . THR A 1 87 ? 4.886 6.162 -8.863 1.00 95.06 87 THR A C 1
ATOM 681 O O . THR A 1 87 ? 5.805 6.333 -8.057 1.00 95.06 87 THR A O 1
ATOM 684 N N . ARG A 1 88 ? 4.597 7.077 -9.796 1.00 94.44 88 ARG A N 1
ATOM 685 C CA . ARG A 1 88 ? 5.362 8.329 -9.946 1.00 94.44 88 ARG A CA 1
ATOM 686 C C . ARG A 1 88 ? 5.319 9.186 -8.686 1.00 94.44 88 ARG A C 1
ATOM 688 O O . ARG A 1 88 ? 6.374 9.602 -8.215 1.00 94.44 88 ARG A O 1
ATOM 695 N N . ILE A 1 89 ? 4.144 9.382 -8.087 1.00 94.62 89 ILE A N 1
ATOM 696 C CA . ILE A 1 89 ? 4.002 10.179 -6.858 1.00 94.62 89 ILE A CA 1
ATOM 697 C C . ILE A 1 89 ? 4.833 9.586 -5.717 1.00 94.62 89 ILE A C 1
ATOM 699 O O . ILE A 1 89 ? 5.565 10.308 -5.039 1.00 94.62 89 ILE A O 1
ATOM 703 N N . TYR A 1 90 ? 4.773 8.269 -5.516 1.00 92.69 90 TYR A N 1
ATOM 704 C CA . TYR A 1 90 ? 5.574 7.610 -4.484 1.00 92.69 90 TYR A CA 1
ATOM 705 C C . TYR A 1 90 ? 7.086 7.741 -4.710 1.00 92.69 90 TYR A C 1
ATOM 707 O O . TYR A 1 90 ? 7.839 7.812 -3.734 1.00 92.69 90 TYR A O 1
ATOM 715 N N . LEU A 1 91 ? 7.538 7.756 -5.966 1.00 91.06 91 LEU A N 1
ATOM 716 C CA . LEU A 1 91 ? 8.959 7.802 -6.315 1.00 91.06 91 LEU A CA 1
ATOM 717 C C . LEU A 1 91 ? 9.546 9.212 -6.361 1.00 91.06 91 LEU A C 1
ATOM 719 O O . LEU A 1 91 ? 10.726 9.373 -6.033 1.00 91.06 91 LEU A O 1
ATOM 723 N N . ASP A 1 92 ? 8.759 10.198 -6.781 1.00 91.25 92 ASP A N 1
ATOM 724 C CA . ASP A 1 92 ? 9.216 11.570 -6.995 1.00 91.25 92 ASP A CA 1
ATOM 725 C C . ASP A 1 92 ? 8.899 12.469 -5.790 1.00 91.25 92 ASP A C 1
ATOM 727 O O . ASP A 1 92 ? 9.667 13.379 -5.479 1.00 91.25 92 ASP A O 1
ATOM 731 N N . GLU A 1 93 ? 7.842 12.158 -5.032 1.00 89.69 93 GLU A N 1
ATOM 732 C CA . GLU A 1 93 ? 7.379 12.955 -3.891 1.00 89.69 93 GLU A CA 1
ATOM 733 C C . GLU A 1 93 ? 7.246 12.140 -2.592 1.00 89.69 93 GLU A C 1
ATOM 735 O O . GLU A 1 93 ? 6.211 12.168 -1.916 1.00 89.69 93 GLU A O 1
ATOM 740 N N . PRO A 1 94 ? 8.302 11.425 -2.160 1.00 83.12 94 PRO A N 1
ATOM 741 C CA . PRO A 1 94 ? 8.183 10.401 -1.129 1.00 83.12 94 PRO A CA 1
ATOM 742 C C . PRO A 1 94 ? 7.738 10.931 0.239 1.00 83.12 94 PRO A C 1
ATOM 744 O O . PRO A 1 94 ? 7.251 10.151 1.048 1.00 83.12 94 PRO A O 1
ATOM 747 N N . LYS A 1 95 ? 7.889 12.225 0.543 1.00 86.38 95 LYS A N 1
ATOM 748 C CA . LYS A 1 95 ? 7.484 12.782 1.847 1.00 86.38 95 LYS A CA 1
ATOM 749 C C . LYS A 1 95 ? 5.965 12.890 2.009 1.00 86.38 95 LYS A C 1
ATOM 751 O O . LYS A 1 95 ? 5.470 12.604 3.094 1.00 86.38 95 LYS A O 1
ATOM 756 N N . ASP A 1 96 ? 5.252 13.240 0.940 1.00 89.88 96 ASP A N 1
ATOM 757 C CA . ASP A 1 96 ? 3.807 13.517 0.963 1.00 89.88 96 ASP A CA 1
ATOM 758 C C . ASP A 1 96 ? 2.994 12.562 0.075 1.00 89.88 96 ASP A C 1
ATOM 760 O O . ASP A 1 96 ? 1.776 12.708 -0.040 1.00 89.88 96 ASP A O 1
ATOM 764 N N . ALA A 1 97 ? 3.650 11.559 -0.516 1.00 92.75 97 ALA A N 1
ATOM 765 C CA . ALA A 1 97 ? 3.064 10.643 -1.489 1.00 92.75 97 ALA A CA 1
ATOM 766 C C . ALA A 1 97 ? 1.702 10.077 -1.068 1.00 92.75 97 ALA A C 1
ATOM 768 O O . ALA A 1 97 ? 0.740 10.161 -1.825 1.00 92.75 97 ALA A O 1
ATOM 769 N N . LYS A 1 98 ? 1.584 9.561 0.164 1.00 94.00 98 LYS A N 1
ATOM 770 C CA . LYS A 1 98 ? 0.328 8.970 0.649 1.00 94.00 98 LYS A CA 1
ATOM 771 C C . LYS A 1 98 ? -0.822 9.974 0.681 1.00 94.00 98 LYS A C 1
ATOM 773 O O . LYS A 1 98 ? -1.937 9.624 0.313 1.00 94.00 98 LYS A O 1
ATOM 778 N N . ARG A 1 99 ? -0.560 11.217 1.097 1.00 93.88 99 ARG A N 1
ATOM 779 C CA . ARG A 1 99 ? -1.583 12.270 1.156 1.00 93.88 99 ARG A CA 1
ATOM 780 C C . ARG A 1 99 ? -2.037 12.661 -0.247 1.00 93.88 99 ARG A C 1
ATOM 782 O O . ARG A 1 99 ? -3.235 12.710 -0.489 1.00 93.88 99 ARG A O 1
ATOM 789 N N . LYS A 1 100 ? -1.091 12.853 -1.169 1.00 95.12 100 LYS A N 1
ATOM 790 C CA . LYS A 1 100 ? -1.382 13.189 -2.571 1.00 95.12 100 LYS A CA 1
ATOM 791 C C . LYS A 1 100 ? -2.168 12.094 -3.282 1.00 95.12 100 LYS A C 1
ATOM 793 O O . LYS A 1 100 ? -3.170 12.371 -3.926 1.00 95.12 100 LYS A O 1
ATOM 798 N N . VAL A 1 101 ? -1.749 10.841 -3.120 1.00 95.31 101 VAL A N 1
ATOM 799 C CA . VAL A 1 101 ? -2.461 9.699 -3.704 1.00 95.31 101 VAL A CA 1
ATOM 800 C C . VAL A 1 101 ? -3.866 9.572 -3.109 1.00 95.31 101 VAL A C 1
ATOM 802 O O . VAL A 1 101 ? -4.817 9.350 -3.851 1.00 95.31 101 VAL A O 1
ATOM 805 N N . ALA A 1 102 ? -4.026 9.760 -1.795 1.00 94.44 102 ALA A N 1
ATOM 806 C CA . ALA A 1 102 ? -5.347 9.762 -1.171 1.00 94.44 102 ALA A CA 1
ATOM 807 C C . ALA A 1 102 ? -6.252 10.877 -1.721 1.00 94.44 102 ALA A C 1
ATOM 809 O O . ALA A 1 102 ? -7.430 10.632 -1.958 1.00 94.44 102 ALA A O 1
ATOM 810 N N . GLU A 1 103 ? -5.710 12.071 -1.966 1.00 93.44 103 GLU A N 1
ATOM 811 C CA . GLU A 1 103 ? -6.442 13.197 -2.553 1.00 93.44 103 GLU A CA 1
ATOM 812 C C . GLU A 1 103 ? -6.918 12.899 -3.983 1.00 93.44 103 GLU A C 1
ATOM 814 O O . GLU A 1 103 ? -8.109 13.019 -4.264 1.00 93.44 103 GLU A O 1
ATOM 819 N N . ILE A 1 104 ? -6.023 12.431 -4.859 1.00 94.81 104 ILE A N 1
ATOM 820 C CA . ILE A 1 104 ? -6.332 12.098 -6.264 1.00 94.81 104 ILE A CA 1
ATOM 821 C C . ILE A 1 104 ? -7.379 10.984 -6.352 1.00 94.81 104 ILE A C 1
ATOM 823 O O . ILE A 1 104 ? -8.294 11.040 -7.170 1.00 94.81 104 ILE A O 1
ATOM 827 N N . LEU A 1 105 ? -7.277 9.986 -5.474 1.00 91.38 105 LEU A N 1
ATOM 828 C CA . LEU A 1 105 ? -8.223 8.873 -5.406 1.00 91.38 105 LEU A CA 1
ATOM 829 C C . LEU A 1 105 ? -9.487 9.204 -4.588 1.00 91.38 105 LEU A C 1
ATOM 831 O O . LEU A 1 105 ? -10.319 8.323 -4.370 1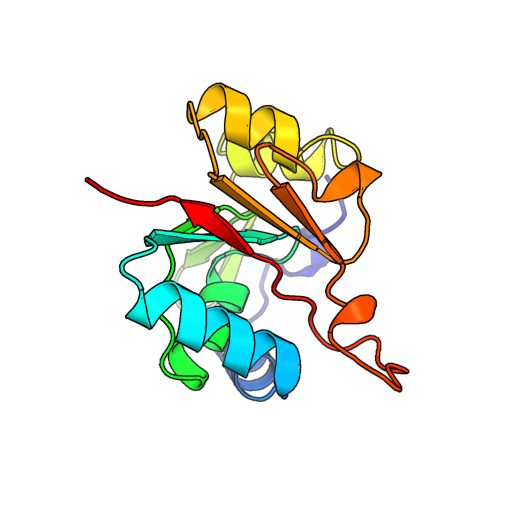.00 91.38 105 LEU A O 1
ATOM 835 N N . ASN A 1 106 ? -9.640 10.454 -4.124 1.00 93.88 106 ASN A N 1
ATOM 836 C CA . ASN A 1 106 ? -10.738 10.935 -3.276 1.00 93.88 106 ASN A CA 1
ATOM 837 C C . ASN A 1 106 ? -11.017 10.013 -2.070 1.00 93.88 106 ASN A C 1
ATOM 839 O O . ASN A 1 106 ? -12.160 9.753 -1.681 1.00 93.88 106 ASN A O 1
ATOM 843 N N . LEU A 1 107 ? -9.947 9.502 -1.465 1.00 90.94 107 LEU A N 1
ATOM 844 C CA . LEU A 1 107 ? -10.002 8.677 -0.273 1.00 90.94 107 LEU A CA 1
ATOM 845 C C . LEU A 1 107 ? -10.276 9.555 0.949 1.00 90.94 107 LEU A C 1
ATOM 847 O O . LEU A 1 107 ? -9.502 10.441 1.299 1.00 90.94 107 LEU A O 1
ATOM 851 N N . ARG A 1 108 ? -11.367 9.249 1.655 1.00 92.94 108 ARG A N 1
ATOM 852 C CA . ARG A 1 108 ? -11.717 9.846 2.952 1.00 92.94 108 ARG A CA 1
ATOM 853 C C . ARG A 1 108 ? -11.711 8.784 4.060 1.00 92.94 108 ARG A C 1
ATOM 855 O O . ARG A 1 108 ? -12.770 8.232 4.360 1.00 92.94 108 ARG A O 1
ATOM 862 N N . PRO A 1 109 ? -10.544 8.408 4.612 1.00 89.38 109 PRO A N 1
ATOM 863 C CA . PRO A 1 109 ? -10.491 7.378 5.641 1.00 89.38 109 PRO A CA 1
ATOM 864 C C . PRO A 1 109 ? -11.031 7.908 6.968 1.00 89.38 109 PRO A C 1
ATOM 866 O O . PRO A 1 109 ? -10.752 9.039 7.368 1.00 89.38 109 PRO A O 1
ATOM 869 N N . GLU A 1 110 ? -11.774 7.065 7.683 1.00 92.56 110 GLU A N 1
ATOM 870 C CA . GLU A 1 110 ? -12.193 7.366 9.057 1.00 92.56 110 GLU A CA 1
ATOM 871 C C . GLU A 1 110 ? -11.031 7.207 10.039 1.00 92.56 110 GLU A C 1
ATOM 873 O O . GLU A 1 110 ? -10.986 7.874 11.078 1.00 92.56 110 GLU A O 1
ATOM 878 N N . ILE A 1 111 ? -10.110 6.293 9.726 1.00 92.88 111 ILE A N 1
ATOM 879 C CA . ILE A 1 111 ? -8.965 5.959 10.562 1.00 92.88 111 ILE A CA 1
ATOM 880 C C . ILE A 1 111 ? -7.738 5.773 9.662 1.00 92.88 111 ILE A C 1
ATOM 882 O O . ILE A 1 111 ? -7.708 4.900 8.797 1.00 92.88 111 ILE A O 1
ATOM 886 N N . SER A 1 112 ? -6.705 6.571 9.905 1.00 93.25 112 SER A N 1
ATOM 887 C CA . SER A 1 112 ? -5.348 6.322 9.422 1.00 93.25 112 SER A CA 1
ATOM 888 C C . SER A 1 112 ? -4.578 5.580 10.514 1.00 93.25 112 SER A C 1
ATOM 890 O O . SER A 1 112 ? -4.546 6.021 11.666 1.00 93.25 112 SER A O 1
ATOM 892 N N . VAL A 1 113 ? -3.941 4.466 10.176 1.00 90.19 113 VAL A N 1
ATOM 893 C CA . VAL A 1 113 ? -2.992 3.781 11.066 1.00 90.19 113 VAL A CA 1
ATOM 894 C C . VAL A 1 113 ? -1.594 4.047 10.523 1.00 90.19 113 VAL A C 1
ATOM 896 O O . VAL A 1 113 ? -1.454 4.239 9.322 1.00 90.19 113 VAL A O 1
ATOM 899 N N . GLY A 1 114 ? -0.564 4.089 11.366 1.00 88.19 114 GLY A N 1
ATOM 900 C CA . GLY A 1 114 ? 0.823 4.185 10.906 1.00 88.19 114 GLY A CA 1
ATOM 901 C C . GLY A 1 114 ? 1.835 4.350 12.013 1.00 88.19 114 GLY A C 1
ATOM 902 O O . GLY A 1 114 ? 1.476 4.348 13.180 1.00 88.19 114 GLY A O 1
ATOM 903 N N . ASP A 1 115 ? 3.110 4.447 11.666 1.00 84.69 115 ASP A N 1
ATOM 904 C CA . ASP A 1 115 ? 4.198 4.612 12.637 1.00 84.69 115 ASP A CA 1
ATOM 905 C C . ASP A 1 115 ? 4.818 6.016 12.592 1.00 84.69 115 ASP A C 1
ATOM 907 O O . ASP A 1 115 ? 5.660 6.364 13.429 1.00 84.69 115 ASP A O 1
ATOM 911 N N . SER A 1 116 ? 4.423 6.817 11.602 1.00 87.31 116 SER A N 1
ATOM 912 C CA . SER A 1 116 ? 4.829 8.200 11.426 1.00 87.31 116 SER A CA 1
ATOM 913 C C . SER A 1 116 ? 3.616 9.052 11.084 1.00 87.31 116 SER A C 1
ATOM 915 O O . SER A 1 116 ? 3.132 9.048 9.954 1.00 87.31 116 SER A O 1
ATOM 917 N N . ARG A 1 117 ? 3.156 9.862 12.045 1.00 88.56 117 ARG A N 1
ATOM 918 C CA . ARG A 1 117 ? 1.983 10.720 11.837 1.00 88.56 117 ARG A CA 1
ATOM 919 C C . ARG A 1 117 ? 2.150 11.656 10.643 1.00 88.56 117 ARG A C 1
ATOM 921 O O . ARG A 1 117 ? 1.215 11.816 9.875 1.00 88.56 117 ARG A O 1
ATOM 928 N N . SER A 1 118 ? 3.321 12.262 10.463 1.00 89.81 118 SER A N 1
ATOM 929 C CA . SER A 1 118 ? 3.553 13.202 9.358 1.00 89.81 118 SER A CA 1
ATOM 930 C C . SER A 1 118 ? 3.430 12.554 7.975 1.00 89.81 118 SER A C 1
ATOM 932 O O . SER A 1 118 ? 2.986 13.221 7.042 1.00 89.81 118 SER A O 1
ATOM 934 N N . ARG A 1 119 ? 3.792 11.271 7.858 1.00 87.38 119 ARG A N 1
ATOM 935 C CA . ARG A 1 119 ? 3.820 10.515 6.599 1.00 87.38 119 ARG A CA 1
ATOM 936 C C . ARG A 1 119 ? 2.548 9.708 6.345 1.00 87.38 119 ARG A C 1
ATOM 938 O O . ARG A 1 119 ? 2.099 9.613 5.209 1.00 87.38 119 ARG A O 1
ATOM 945 N N . ASP A 1 120 ? 1.999 9.095 7.389 1.00 89.56 120 ASP A N 1
ATOM 946 C CA . ASP A 1 120 ? 0.935 8.096 7.278 1.00 89.56 120 ASP A CA 1
ATOM 947 C C . ASP A 1 120 ? -0.458 8.680 7.554 1.00 89.56 120 ASP A C 1
ATOM 949 O O . ASP A 1 120 ? -1.460 8.059 7.212 1.00 89.56 120 ASP A O 1
ATOM 953 N N . TYR A 1 121 ? -0.552 9.880 8.138 1.00 92.06 121 TYR A N 1
ATOM 954 C CA . TYR A 1 121 ? -1.835 10.553 8.326 1.00 92.06 121 TYR A CA 1
ATOM 955 C C . TYR A 1 121 ? -2.348 11.155 7.014 1.00 92.06 121 TYR A C 1
ATOM 957 O O . TYR A 1 121 ? -1.808 12.150 6.513 1.00 92.06 121 TYR A O 1
ATOM 965 N N . VAL A 1 122 ? -3.437 10.578 6.506 1.00 91.88 122 VAL A N 1
ATOM 966 C CA . VAL A 1 122 ? -4.134 11.049 5.300 1.00 91.88 122 VAL A CA 1
ATOM 967 C C . VAL A 1 122 ? -5.587 11.469 5.571 1.00 91.88 122 VAL A C 1
ATOM 969 O O . VAL A 1 122 ? -6.214 12.067 4.706 1.00 91.88 122 VAL A O 1
ATOM 972 N N . GLY A 1 123 ? -6.124 11.204 6.771 1.00 90.12 123 GLY A N 1
ATOM 973 C CA . GLY A 1 123 ? -7.462 11.646 7.178 1.00 90.12 123 GLY A CA 1
ATOM 974 C C . GLY A 1 123 ? -8.001 10.966 8.444 1.00 90.12 123 GLY A C 1
ATOM 975 O O . GLY A 1 123 ? -7.451 9.969 8.921 1.00 90.12 123 GLY A O 1
ATOM 976 N N . GLY A 1 124 ? -9.087 11.521 8.990 1.00 91.56 124 GLY A N 1
ATOM 977 C CA . GLY A 1 124 ? -9.843 10.932 10.098 1.00 91.56 124 GLY A CA 1
ATOM 978 C C . GLY A 1 124 ? -9.100 10.908 11.438 1.00 91.56 124 GLY A C 1
ATOM 979 O O . GLY A 1 124 ? -8.411 11.854 11.819 1.00 91.56 124 GLY A O 1
ATOM 980 N N . LYS A 1 125 ? -9.263 9.824 12.199 1.00 92.50 125 LYS A N 1
ATOM 981 C CA . LYS A 1 125 ? -8.502 9.569 13.431 1.00 92.50 125 LYS A CA 1
ATOM 982 C C . LYS A 1 125 ? -7.151 8.955 13.075 1.00 92.50 125 LYS A C 1
ATOM 984 O O . LYS A 1 125 ? -7.079 8.104 12.202 1.00 92.50 125 LYS A O 1
ATOM 989 N N . TYR A 1 126 ? -6.092 9.327 13.786 1.00 91.19 126 TYR A N 1
ATOM 990 C CA . TYR A 1 126 ? -4.785 8.684 13.633 1.00 91.19 126 TYR A CA 1
ATOM 991 C C . TYR A 1 126 ? -4.533 7.690 14.768 1.00 91.19 126 TYR A C 1
ATOM 993 O O . TYR A 1 126 ? -4.774 8.019 15.933 1.00 91.19 126 TYR A O 1
ATOM 1001 N N . ARG A 1 127 ? -4.026 6.500 14.442 1.00 88.56 127 ARG A N 1
ATOM 1002 C CA . ARG A 1 127 ? -3.560 5.497 15.407 1.00 88.56 127 ARG A CA 1
ATOM 1003 C C . ARG A 1 127 ? -2.100 5.158 15.151 1.00 88.56 127 ARG A C 1
ATOM 1005 O O . ARG A 1 127 ? -1.766 4.668 14.073 1.00 88.56 127 ARG A O 1
ATOM 1012 N N . ASP A 1 128 ? -1.253 5.393 16.151 1.00 87.06 128 ASP A N 1
ATOM 1013 C CA . ASP A 1 128 ? 0.145 4.988 16.077 1.00 87.06 128 ASP A CA 1
ATOM 1014 C C . ASP A 1 128 ? 0.264 3.479 16.334 1.00 87.06 128 ASP A C 1
ATOM 1016 O O . ASP A 1 128 ? -0.138 2.968 17.381 1.00 87.06 128 ASP A O 1
ATOM 1020 N N . ILE A 1 129 ? 0.828 2.745 15.379 1.00 80.75 129 ILE A N 1
ATOM 1021 C CA . ILE A 1 129 ? 1.077 1.309 15.503 1.00 80.75 129 ILE A CA 1
ATOM 1022 C C . ILE A 1 129 ? 2.053 0.998 16.643 1.00 80.75 129 ILE A C 1
ATOM 1024 O O . ILE A 1 129 ? 1.972 -0.077 17.230 1.00 80.75 129 ILE A O 1
ATOM 1028 N N . LYS A 1 130 ? 2.938 1.938 16.999 1.00 76.44 130 LYS A N 1
ATOM 1029 C CA . LYS A 1 130 ? 3.862 1.802 18.129 1.00 76.44 130 LYS A CA 1
ATOM 1030 C C . LYS A 1 130 ? 3.126 1.861 19.461 1.00 76.44 130 LYS A C 1
ATOM 1032 O O . LYS A 1 130 ? 3.523 1.169 20.383 1.00 76.44 130 LYS A O 1
ATOM 1037 N N . GLU A 1 131 ? 2.043 2.630 19.570 1.00 78.00 131 GLU A N 1
ATOM 1038 C CA . GLU A 1 131 ? 1.209 2.657 20.783 1.00 78.00 131 GLU A CA 1
ATOM 1039 C C . GLU A 1 131 ? 0.434 1.348 20.967 1.00 78.00 131 GLU A C 1
ATOM 1041 O O . GLU A 1 131 ? 0.158 0.936 22.092 1.00 78.00 131 GLU A O 1
ATOM 1046 N N . LEU A 1 132 ? 0.125 0.654 19.867 1.00 69.94 132 LEU A N 1
ATOM 1047 C CA . LEU A 1 132 ? -0.453 -0.690 19.909 1.00 69.94 132 LEU A CA 1
ATOM 1048 C C . LEU A 1 132 ? 0.556 -1.745 20.395 1.00 69.94 132 LEU A C 1
ATOM 1050 O O . LEU A 1 132 ? 0.155 -2.865 20.702 1.00 69.94 132 LEU A O 1
ATOM 1054 N N . GLN A 1 133 ? 1.845 -1.403 20.489 1.00 65.75 133 GLN A N 1
ATOM 1055 C CA . GLN A 1 133 ? 2.935 -2.312 20.831 1.00 65.75 133 GLN A CA 1
ATOM 1056 C C . GLN A 1 133 ? 3.661 -1.846 22.101 1.00 65.75 133 GLN A C 1
ATOM 1058 O O . GLN A 1 133 ? 4.434 -0.895 22.088 1.00 65.75 133 GLN A O 1
ATOM 1063 N N . SER A 1 134 ? 3.539 -2.580 23.205 1.00 51.75 134 SER A N 1
ATOM 1064 C CA . SER A 1 134 ? 4.240 -2.219 24.449 1.00 51.75 134 SER A CA 1
ATOM 1065 C C . SER A 1 134 ? 5.777 -2.358 24.377 1.00 51.75 134 SER A C 1
ATOM 1067 O O . SER A 1 134 ? 6.474 -1.792 25.219 1.00 51.75 134 SER A O 1
ATOM 1069 N N . LYS A 1 135 ? 6.335 -3.085 23.387 1.00 52.09 135 LYS A N 1
ATOM 1070 C CA . LYS A 1 135 ? 7.790 -3.327 23.215 1.00 52.09 135 LYS A CA 1
ATOM 1071 C C . LYS A 1 135 ? 8.224 -3.573 21.756 1.00 52.09 135 LYS A C 1
ATOM 1073 O O . LYS A 1 135 ? 8.758 -4.635 21.434 1.00 52.09 135 LYS A O 1
ATOM 1078 N N . TYR A 1 136 ? 8.051 -2.616 20.848 1.00 46.47 136 TYR A N 1
ATOM 1079 C CA . TYR A 1 136 ? 8.539 -2.794 19.472 1.00 46.47 136 TYR A CA 1
ATOM 1080 C C . TYR A 1 136 ? 10.033 -2.463 19.304 1.00 46.47 136 TYR A C 1
ATOM 1082 O O . TYR A 1 136 ? 10.478 -1.371 19.649 1.00 46.47 136 TYR A O 1
ATOM 1090 N N . LYS A 1 137 ? 10.812 -3.402 18.741 1.00 44.91 137 LYS A N 1
ATOM 1091 C CA . LYS A 1 137 ? 12.245 -3.233 18.394 1.00 44.91 137 LYS A CA 1
ATOM 1092 C C . LYS A 1 137 ? 12.607 -3.685 16.960 1.00 44.91 137 LYS A C 1
ATOM 1094 O O . LYS A 1 137 ? 13.786 -3.808 16.641 1.00 44.91 137 LYS A O 1
ATOM 1099 N N . GLY A 1 138 ? 11.631 -3.962 16.089 1.00 40.66 138 GLY A N 1
ATOM 1100 C CA . GLY A 1 138 ? 11.871 -4.563 14.766 1.00 40.66 138 GLY A CA 1
ATOM 1101 C C . GLY A 1 138 ? 11.841 -3.576 13.590 1.00 40.66 138 GLY A C 1
ATOM 1102 O O . GLY A 1 138 ? 11.025 -2.667 13.556 1.00 40.66 138 GLY A O 1
ATOM 1103 N N . LYS A 1 139 ? 12.693 -3.781 12.576 1.00 41.06 139 LYS A N 1
ATOM 1104 C CA . LYS A 1 139 ? 12.628 -3.097 11.259 1.00 41.06 139 LYS A CA 1
ATOM 1105 C C . LYS A 1 139 ? 11.814 -3.879 10.205 1.00 41.06 139 LYS A C 1
ATOM 1107 O O . LYS A 1 139 ? 11.819 -3.513 9.034 1.00 41.06 139 LYS A O 1
ATOM 1112 N N . ALA A 1 140 ? 11.174 -4.987 10.584 1.00 35.06 140 ALA A N 1
ATOM 1113 C CA . ALA A 1 140 ? 10.525 -5.902 9.646 1.00 35.06 140 ALA A CA 1
ATOM 1114 C C . ALA A 1 140 ? 9.089 -5.447 9.313 1.00 35.06 140 ALA A C 1
ATOM 1116 O O . ALA A 1 140 ? 8.250 -5.371 10.199 1.00 35.06 140 ALA A O 1
ATOM 1117 N N . ALA A 1 141 ? 8.871 -5.117 8.034 1.00 38.19 141 ALA A N 1
ATOM 1118 C CA . ALA A 1 141 ? 7.605 -4.862 7.333 1.00 38.19 141 ALA A CA 1
ATOM 1119 C C . ALA A 1 141 ? 6.464 -4.224 8.147 1.00 38.19 141 ALA A C 1
ATOM 1121 O O . ALA A 1 141 ? 5.518 -4.875 8.583 1.00 38.19 141 ALA A O 1
ATOM 1122 N N . GLN A 1 142 ? 6.500 -2.897 8.237 1.00 42.44 142 GLN A N 1
ATOM 1123 C CA . GLN A 1 142 ? 5.303 -2.102 8.483 1.00 42.44 142 GLN A CA 1
ATOM 1124 C C . GLN A 1 142 ? 4.440 -2.106 7.216 1.00 42.44 142 GLN A C 1
ATOM 1126 O O . GLN A 1 142 ? 4.646 -1.298 6.311 1.00 42.44 142 GLN A O 1
ATOM 1131 N N . ILE A 1 143 ? 3.477 -3.022 7.133 1.00 41.59 143 ILE A N 1
ATOM 1132 C CA . ILE A 1 143 ? 2.364 -2.888 6.191 1.00 41.59 143 ILE A CA 1
ATOM 1133 C C . ILE A 1 143 ? 1.259 -2.159 6.940 1.00 41.59 143 ILE A C 1
ATOM 1135 O O . ILE A 1 143 ? 0.465 -2.728 7.683 1.00 41.59 143 ILE A O 1
ATOM 1139 N N . VAL A 1 144 ? 1.324 -0.843 6.818 1.00 38.84 144 VAL A N 1
ATOM 1140 C CA . VAL A 1 144 ? 0.422 0.110 7.443 1.00 38.84 144 VAL A CA 1
ATOM 1141 C C . VAL A 1 144 ? -0.697 0.422 6.450 1.00 38.84 144 VAL A C 1
ATOM 1143 O O . VAL A 1 144 ? -0.423 0.858 5.332 1.00 38.84 144 VAL A O 1
ATOM 1146 N N . GLY A 1 145 ? -1.946 0.190 6.854 1.00 34.22 145 GLY A N 1
ATOM 1147 C CA . GLY A 1 145 ? -3.124 0.467 6.036 1.00 34.22 145 GLY A CA 1
ATOM 1148 C C . GLY A 1 145 ? -3.958 1.660 6.499 1.00 34.22 145 GLY A C 1
ATOM 1149 O O . GLY A 1 145 ? -4.073 1.925 7.694 1.00 34.22 145 GLY A O 1
ATOM 1150 N N . ASN A 1 146 ? -4.542 2.360 5.528 1.00 34.16 146 ASN A N 1
ATOM 1151 C CA . ASN A 1 146 ? -5.611 3.340 5.685 1.00 34.16 146 ASN A CA 1
ATOM 1152 C C . ASN A 1 146 ? -6.976 2.642 5.664 1.00 34.16 146 ASN A C 1
ATOM 1154 O O . ASN A 1 146 ? -7.209 1.720 4.894 1.00 34.16 146 ASN A O 1
ATOM 1158 N N . LEU A 1 147 ? -7.900 3.047 6.527 1.00 33.62 147 LEU A N 1
ATOM 1159 C CA . LEU A 1 147 ? -9.144 2.313 6.761 1.00 33.62 147 LEU A CA 1
ATOM 1160 C C . LEU A 1 147 ? -10.340 3.165 6.348 1.00 33.62 147 LEU A C 1
ATOM 1162 O O . LEU A 1 147 ? -10.517 4.286 6.830 1.00 33.62 147 LEU A O 1
ATOM 1166 N N . HIS A 1 148 ? -11.185 2.613 5.486 1.00 30.42 148 HIS A N 1
ATOM 1167 C CA . HIS A 1 148 ? -12.448 3.204 5.052 1.00 30.42 148 HIS A CA 1
ATOM 1168 C C . HIS A 1 148 ? -13.612 2.391 5.607 1.00 30.42 148 HIS A C 1
ATOM 1170 O O . HIS A 1 148 ? -13.495 1.191 5.786 1.00 30.42 148 HIS A O 1
ATOM 1176 N N . LYS A 1 149 ? -14.759 3.006 5.870 1.00 24.36 149 LYS A N 1
ATOM 1177 C CA . LYS A 1 149 ? -16.007 2.277 6.113 1.00 24.36 149 LYS A CA 1
ATOM 1178 C C . LYS A 1 149 ? -16.841 2.363 4.841 1.00 24.36 149 LYS A C 1
ATOM 1180 O O . LYS A 1 149 ? -16.942 3.444 4.266 1.00 24.36 149 LYS A O 1
ATOM 1185 N N . VAL A 1 150 ? -17.379 1.241 4.374 1.00 26.77 150 VAL A N 1
ATOM 1186 C CA . VAL A 1 150 ? -18.355 1.243 3.275 1.00 26.77 150 VAL A CA 1
ATOM 1187 C C . VAL A 1 150 ? -19.729 1.191 3.930 1.00 26.77 150 VAL A C 1
ATOM 1189 O O . VAL A 1 150 ? -19.976 0.302 4.745 1.00 26.77 150 VAL A O 1
ATOM 1192 N N . PHE A 1 151 ? -20.555 2.198 3.648 1.00 29.70 151 PHE A N 1
ATOM 1193 C CA . PHE A 1 151 ? -21.983 2.194 3.964 1.00 29.70 151 PHE A CA 1
ATOM 1194 C C . PHE A 1 151 ? -22.743 1.491 2.845 1.00 29.70 151 PHE A C 1
ATOM 1196 O O . PHE A 1 151 ? -22.347 1.694 1.673 1.00 29.70 151 PHE A O 1
#